Protein AF-A0A3P7IHR5-F1 (afdb_monomer)

Solvent-accessible surface area (backbone atoms only — not comparable to full-atom values): 9193 Å² total; per-residue (Å²): 118,66,70,64,53,53,50,50,51,55,52,47,34,70,77,49,55,23,54,79,89,52,42,83,51,77,70,100,46,31,54,46,55,92,76,92,77,90,68,83,88,55,61,76,69,68,37,64,83,88,34,58,84,62,48,90,44,70,81,57,51,53,52,38,52,52,51,49,51,51,52,39,50,55,49,47,67,75,39,46,69,58,32,54,54,49,12,68,74,71,69,47,69,86,44,46,57,74,57,49,35,55,56,43,59,53,55,60,39,54,78,68,70,47,91,74,68,74,71,44,72,40,73,55,98,89,38,39,40,54,54,54,28,52,49,47,36,48,53,62,55,42,54,72,56,79,41,76,70,52,57,71,80,93

Structure (mmCIF, N/CA/C/O backbone):
data_AF-A0A3P7IHR5-F1
#
_entry.id   AF-A0A3P7IHR5-F1
#
loop_
_atom_site.group_PDB
_atom_site.id
_atom_site.type_symbol
_atom_site.label_atom_id
_atom_site.label_alt_id
_atom_site.label_comp_id
_atom_site.label_asym_id
_atom_site.label_entity_id
_atom_site.label_seq_id
_atom_site.pdbx_PDB_ins_code
_atom_site.Cartn_x
_atom_site.Cartn_y
_atom_site.Cartn_z
_atom_site.occupancy
_atom_site.B_iso_or_equiv
_atom_site.auth_seq_id
_atom_site.auth_comp_id
_atom_site.auth_asym_id
_atom_site.auth_atom_id
_atom_site.pdbx_PDB_model_num
ATOM 1 N N . MET A 1 1 ? 14.036 -6.786 -0.360 1.00 57.06 1 MET A N 1
ATOM 2 C CA . MET A 1 1 ? 14.691 -6.268 -1.578 1.00 57.06 1 MET A CA 1
ATOM 3 C C . MET A 1 1 ? 14.631 -7.183 -2.808 1.00 57.06 1 MET A C 1
ATOM 5 O O . MET A 1 1 ? 14.896 -6.629 -3.864 1.00 57.06 1 MET A O 1
ATOM 9 N N . PRO A 1 2 ? 14.283 -8.493 -2.764 1.00 69.38 2 PRO A N 1
ATOM 10 C CA . PRO A 1 2 ? 14.341 -9.305 -3.991 1.00 69.38 2 PRO A CA 1
ATOM 11 C C . PRO A 1 2 ? 13.331 -8.833 -5.053 1.00 69.38 2 PRO A C 1
ATOM 13 O O . PRO A 1 2 ? 13.718 -8.540 -6.179 1.00 69.38 2 PRO A O 1
ATOM 16 N N . TYR A 1 3 ? 12.085 -8.565 -4.646 1.00 83.25 3 TYR A N 1
ATOM 17 C CA . TYR A 1 3 ? 11.008 -8.193 -5.572 1.00 83.25 3 TYR A CA 1
ATOM 18 C C . TYR A 1 3 ? 11.254 -6.911 -6.393 1.00 83.25 3 TYR A C 1
ATOM 20 O O . TYR A 1 3 ? 10.765 -6.800 -7.510 1.00 83.25 3 TYR A O 1
ATOM 28 N N . THR A 1 4 ? 11.987 -5.912 -5.881 1.00 86.12 4 THR A N 1
ATOM 29 C CA . THR A 1 4 ? 12.256 -4.673 -6.643 1.00 86.12 4 THR A CA 1
ATOM 30 C C . THR A 1 4 ? 13.278 -4.890 -7.749 1.00 86.12 4 THR A C 1
ATOM 32 O O . THR A 1 4 ? 13.141 -4.317 -8.826 1.00 86.12 4 THR A O 1
ATOM 35 N N . VAL A 1 5 ? 14.297 -5.712 -7.482 1.00 87.81 5 VAL A N 1
ATOM 36 C CA . VAL A 1 5 ? 15.336 -6.033 -8.467 1.00 87.81 5 VAL A CA 1
ATOM 37 C C . VAL A 1 5 ? 14.748 -6.923 -9.554 1.00 87.81 5 VAL A C 1
ATOM 39 O O . VAL A 1 5 ? 14.916 -6.625 -10.729 1.00 87.81 5 VAL A O 1
ATOM 42 N N . GLU A 1 6 ? 13.981 -7.943 -9.171 1.00 89.56 6 GLU A N 1
ATOM 43 C CA . GLU A 1 6 ? 13.287 -8.838 -10.105 1.00 89.56 6 GLU A CA 1
ATOM 44 C C . GLU A 1 6 ? 12.309 -8.074 -11.011 1.00 89.56 6 GLU A C 1
ATOM 46 O O . GLU A 1 6 ? 12.326 -8.252 -12.228 1.00 89.56 6 GLU A O 1
ATOM 51 N N . SER A 1 7 ? 11.522 -7.144 -10.455 1.00 91.81 7 SER A N 1
ATOM 52 C CA . SER A 1 7 ? 10.654 -6.272 -11.258 1.00 91.81 7 SER A CA 1
ATOM 53 C C . SER A 1 7 ? 11.443 -5.421 -12.253 1.00 91.81 7 SER A C 1
ATOM 55 O O . SER A 1 7 ? 11.046 -5.301 -13.411 1.00 91.81 7 SER A O 1
ATOM 57 N N . ALA A 1 8 ? 12.576 -4.845 -11.840 1.00 90.94 8 ALA A N 1
ATOM 58 C CA . ALA A 1 8 ? 13.427 -4.074 -12.742 1.00 90.94 8 ALA A CA 1
ATOM 59 C C . ALA A 1 8 ? 14.036 -4.952 -13.853 1.00 90.94 8 ALA A C 1
ATOM 61 O O . ALA A 1 8 ? 14.107 -4.508 -14.998 1.00 90.94 8 ALA A O 1
ATOM 62 N N . GLN A 1 9 ? 14.401 -6.206 -13.557 1.00 90.25 9 GLN A N 1
ATOM 63 C CA . GLN A 1 9 ? 14.853 -7.175 -14.566 1.00 90.25 9 GLN A CA 1
ATOM 64 C C . GLN A 1 9 ? 13.747 -7.504 -15.569 1.00 90.25 9 GLN A C 1
ATOM 66 O O . GLN A 1 9 ? 14.004 -7.512 -16.771 1.00 90.25 9 GLN A O 1
ATOM 71 N N . ALA A 1 10 ? 12.521 -7.739 -15.095 1.00 90.38 10 ALA A N 1
ATOM 72 C CA . ALA A 1 10 ? 11.378 -8.031 -15.955 1.00 90.38 10 ALA A CA 1
ATOM 73 C C . ALA A 1 10 ? 11.048 -6.852 -16.886 1.00 90.38 10 ALA A C 1
ATOM 75 O O . ALA A 1 10 ? 10.858 -7.043 -18.087 1.00 90.38 10 ALA A O 1
ATOM 76 N N . VAL A 1 11 ? 11.048 -5.623 -16.357 1.00 92.88 11 VAL A N 1
ATOM 77 C CA . VAL A 1 11 ? 10.843 -4.405 -17.158 1.00 92.88 11 VAL A CA 1
ATOM 78 C C . VAL A 1 11 ? 11.958 -4.232 -18.191 1.00 92.88 11 VAL A C 1
ATOM 80 O O . VAL A 1 11 ? 11.669 -3.970 -19.356 1.00 92.88 11 VAL A O 1
ATOM 83 N N . ALA A 1 12 ? 13.224 -4.409 -17.798 1.00 92.00 12 ALA A N 1
ATOM 84 C CA . ALA A 1 12 ? 14.356 -4.294 -18.716 1.00 92.00 12 ALA A CA 1
ATOM 85 C C . ALA A 1 12 ? 14.294 -5.336 -19.845 1.00 92.00 12 ALA A C 1
ATOM 87 O O . ALA A 1 12 ? 14.519 -4.987 -21.002 1.00 92.00 12 ALA A O 1
ATOM 88 N N . ALA A 1 13 ? 13.911 -6.577 -19.529 1.00 89.69 13 ALA A N 1
ATOM 89 C CA . ALA A 1 13 ? 13.726 -7.635 -20.517 1.00 89.69 13 ALA A CA 1
ATOM 90 C C . ALA A 1 13 ? 12.628 -7.306 -21.543 1.00 89.69 13 ALA A C 1
ATOM 92 O O . ALA A 1 13 ? 12.783 -7.625 -22.717 1.00 89.69 13 ALA A O 1
ATOM 93 N N . GLY A 1 14 ? 11.546 -6.642 -21.122 1.00 89.69 14 GLY A N 1
ATOM 94 C CA . GLY A 1 14 ? 10.491 -6.187 -22.032 1.00 89.69 14 GLY A CA 1
ATOM 95 C C . GLY A 1 14 ? 10.883 -4.969 -22.876 1.00 89.69 14 GLY A C 1
ATOM 96 O O . GLY A 1 14 ? 10.518 -4.894 -24.044 1.00 89.69 14 GLY A O 1
ATOM 97 N N . LEU A 1 15 ? 11.628 -4.015 -22.304 1.00 92.31 15 LEU A N 1
ATOM 98 C CA . LEU A 1 15 ? 12.083 -2.810 -23.015 1.00 92.31 15 LEU A CA 1
ATOM 99 C C . LEU A 1 15 ? 13.184 -3.105 -24.037 1.00 92.31 15 LEU A C 1
ATOM 101 O O . LEU A 1 15 ? 13.259 -2.450 -25.075 1.00 92.31 15 LEU A O 1
ATOM 105 N N . TYR A 1 16 ? 14.046 -4.067 -23.725 1.00 90.94 16 TYR A N 1
ATOM 106 C CA . TYR A 1 16 ? 15.194 -4.432 -24.539 1.00 90.94 16 TYR A CA 1
ATOM 107 C C . TYR A 1 16 ? 15.197 -5.951 -24.757 1.00 90.94 16 TYR A C 1
ATOM 109 O O . TYR A 1 16 ? 16.017 -6.656 -24.167 1.00 90.94 16 TYR A O 1
ATOM 117 N N . PRO A 1 17 ? 14.310 -6.493 -25.604 1.00 89.81 17 PRO A N 1
ATOM 118 C CA . PRO A 1 17 ? 14.388 -7.901 -25.968 1.00 89.81 17 PRO A CA 1
ATOM 119 C C . PRO A 1 17 ? 15.724 -8.207 -26.664 1.00 89.81 17 PRO A C 1
ATOM 121 O O . PRO A 1 17 ? 16.347 -7.337 -27.289 1.00 89.81 17 PRO A O 1
ATOM 124 N N . ALA A 1 18 ? 16.194 -9.446 -26.529 1.00 90.00 18 ALA A N 1
ATOM 125 C CA . ALA A 1 18 ? 17.350 -9.908 -27.285 1.00 90.00 18 ALA A CA 1
ATOM 126 C C . ALA A 1 18 ? 16.947 -10.104 -28.755 1.00 90.00 18 ALA A C 1
ATOM 128 O O . ALA A 1 18 ? 16.106 -10.942 -29.072 1.00 90.00 18 ALA A O 1
ATOM 129 N N . GLU A 1 19 ? 17.550 -9.322 -29.649 1.00 89.19 19 GLU A N 1
ATOM 130 C CA . GLU A 1 19 ? 17.266 -9.340 -31.085 1.00 89.19 19 GLU A CA 1
ATOM 131 C C . GLU A 1 19 ? 18.559 -9.213 -31.895 1.00 89.19 19 GLU A C 1
ATOM 133 O O . GLU A 1 19 ? 19.510 -8.540 -31.479 1.00 89.19 19 GLU A O 1
ATOM 138 N N . GLY A 1 20 ? 18.586 -9.848 -33.070 1.00 87.44 20 GLY A N 1
ATOM 139 C CA . GLY A 1 20 ? 19.733 -9.825 -33.977 1.00 87.44 20 GLY A CA 1
ATOM 140 C C . GLY A 1 20 ? 21.024 -10.264 -33.282 1.00 87.44 20 GLY A C 1
ATOM 141 O O . GLY A 1 20 ? 21.084 -11.326 -32.668 1.00 87.44 20 GLY A O 1
ATOM 142 N N . GLU A 1 21 ? 22.048 -9.415 -33.340 1.00 87.12 21 GLU A N 1
ATOM 143 C CA . GLU A 1 21 ? 23.368 -9.679 -32.749 1.00 87.12 21 GLU A CA 1
ATOM 144 C C . GLU A 1 21 ? 23.376 -9.698 -31.209 1.00 87.12 21 GLU A C 1
ATOM 146 O O . GLU A 1 21 ? 24.356 -10.130 -30.607 1.00 87.12 21 GLU A O 1
ATOM 151 N N . ARG A 1 22 ? 22.294 -9.259 -30.547 1.00 84.06 22 ARG A N 1
ATOM 152 C CA . ARG A 1 22 ? 22.169 -9.292 -29.075 1.00 84.06 22 ARG A CA 1
ATOM 153 C C . ARG A 1 22 ? 21.677 -10.639 -28.545 1.00 84.06 22 ARG A C 1
ATOM 155 O O . ARG A 1 22 ? 21.634 -10.844 -27.332 1.00 84.06 22 ARG A O 1
ATOM 162 N N . VAL A 1 23 ? 21.300 -11.562 -29.432 1.00 90.19 23 VAL A N 1
ATOM 163 C CA . VAL A 1 23 ? 20.951 -12.935 -29.057 1.00 90.19 23 VAL A CA 1
ATOM 164 C C . VAL A 1 23 ? 22.234 -13.674 -28.686 1.00 90.19 23 VAL A C 1
ATOM 166 O O . VAL A 1 23 ? 22.981 -14.147 -29.536 1.00 90.19 23 VAL A O 1
ATOM 169 N N . TRP A 1 24 ? 22.503 -13.752 -27.386 1.00 86.44 24 TRP A N 1
ATOM 170 C CA . TRP A 1 24 ? 23.738 -14.317 -26.836 1.00 86.44 24 TRP A CA 1
ATOM 171 C C . TRP A 1 24 ? 23.620 -15.812 -26.487 1.00 86.44 24 TRP A C 1
ATOM 173 O O . TRP A 1 24 ? 24.618 -16.449 -26.157 1.00 86.44 24 TRP A O 1
ATOM 183 N N . THR A 1 25 ? 22.412 -16.384 -26.539 1.00 87.06 25 THR A N 1
ATOM 184 C CA . THR A 1 25 ? 22.141 -17.781 -26.172 1.00 87.06 25 THR A CA 1
ATOM 185 C C . THR A 1 25 ? 21.013 -18.393 -27.007 1.00 87.06 25 THR A C 1
ATOM 187 O O . THR A 1 25 ? 20.200 -17.685 -27.602 1.00 87.06 25 THR A O 1
ATOM 190 N N . THR A 1 26 ? 20.968 -19.725 -27.056 1.00 83.94 26 THR A N 1
ATOM 191 C CA . THR A 1 26 ? 19.950 -20.505 -27.781 1.00 83.94 26 THR A CA 1
ATOM 192 C C . THR A 1 26 ? 18.936 -21.130 -26.814 1.00 83.94 26 THR A C 1
ATOM 194 O O . THR A 1 26 ? 19.161 -21.199 -25.605 1.00 83.94 26 THR A O 1
ATOM 197 N N . GLY A 1 27 ? 17.791 -21.586 -27.330 1.00 79.75 27 GLY A N 1
ATOM 198 C CA . GLY A 1 27 ? 16.724 -22.185 -26.519 1.00 79.75 27 GLY A CA 1
ATOM 199 C C . GLY A 1 27 ? 15.827 -21.147 -25.836 1.00 79.75 27 GLY A C 1
ATOM 200 O O . GLY A 1 27 ? 15.685 -20.030 -26.322 1.00 79.75 27 GLY A O 1
ATOM 201 N N . GLY A 1 28 ? 15.211 -21.502 -24.703 1.00 76.50 28 GLY A N 1
ATOM 202 C CA . GLY A 1 28 ? 14.197 -20.674 -24.019 1.00 76.50 28 GLY A CA 1
ATOM 203 C C . GLY A 1 28 ? 14.675 -19.313 -23.490 1.00 76.50 28 GLY A C 1
ATOM 204 O O . GLY A 1 28 ? 13.872 -18.554 -22.958 1.00 76.50 28 GLY A O 1
ATOM 205 N N . LEU A 1 29 ? 15.963 -18.996 -23.634 1.00 80.31 29 LEU A N 1
ATOM 206 C CA . LEU A 1 29 ? 16.566 -17.723 -23.241 1.00 80.31 29 LEU A CA 1
ATOM 207 C C . LEU A 1 29 ? 16.883 -16.814 -24.442 1.00 80.31 29 LEU A C 1
ATOM 209 O O . LEU A 1 29 ? 17.439 -15.739 -24.247 1.00 80.31 29 LEU A O 1
ATOM 213 N N . SER A 1 30 ? 16.521 -17.202 -25.671 1.00 84.38 30 SER A N 1
ATOM 214 C CA . SER A 1 30 ? 16.868 -16.452 -26.890 1.00 84.38 30 SER A CA 1
ATOM 215 C C . SER A 1 30 ? 16.254 -15.052 -26.966 1.00 84.38 30 SER A C 1
ATOM 217 O O . SER A 1 30 ? 16.751 -14.220 -27.714 1.00 84.38 30 SER A O 1
ATOM 219 N N . ALA A 1 31 ? 15.178 -14.796 -26.216 1.00 84.88 31 ALA A N 1
ATOM 220 C CA . ALA A 1 31 ? 14.504 -13.497 -26.147 1.00 84.88 31 ALA A CA 1
ATOM 221 C C . ALA A 1 31 ? 15.001 -12.609 -24.989 1.00 84.88 31 ALA A C 1
ATOM 223 O O . ALA A 1 31 ? 14.581 -11.459 -24.870 1.00 84.88 31 ALA A O 1
ATOM 224 N N . TRP A 1 32 ? 15.889 -13.120 -24.130 1.00 88.25 32 TRP A N 1
ATOM 225 C CA . TRP A 1 32 ? 16.363 -12.435 -22.928 1.00 88.25 32 TRP A CA 1
ATOM 226 C C . TRP A 1 32 ? 17.851 -12.095 -23.026 1.00 88.25 32 TRP A C 1
ATOM 228 O O . TRP A 1 32 ? 18.646 -12.881 -23.538 1.00 88.25 32 TRP A O 1
ATOM 238 N N . GLN A 1 33 ? 18.254 -10.950 -22.476 1.00 88.81 33 GLN A N 1
ATOM 239 C CA . GLN A 1 33 ? 19.658 -10.556 -22.330 1.00 88.81 33 GLN A CA 1
ATOM 240 C C . GLN A 1 33 ? 19.940 -10.056 -20.907 1.00 88.81 33 GLN A C 1
ATOM 242 O O . GLN A 1 33 ? 19.026 -9.563 -20.244 1.00 88.81 33 GLN A O 1
ATOM 247 N N . PRO A 1 34 ? 21.180 -10.189 -20.406 1.00 88.06 34 PRO A N 1
ATOM 248 C CA . PRO A 1 34 ? 21.527 -9.711 -19.076 1.00 88.06 34 PRO A CA 1
ATOM 249 C C . PRO A 1 34 ? 21.550 -8.179 -19.013 1.00 88.06 34 PRO A C 1
ATOM 251 O O . PRO A 1 34 ? 22.086 -7.512 -19.896 1.00 88.06 34 PRO A O 1
ATOM 254 N N . PHE A 1 35 ? 21.042 -7.630 -17.908 1.00 87.50 35 PHE A N 1
ATOM 255 C CA . PHE A 1 35 ? 21.115 -6.203 -17.593 1.00 87.50 35 PHE A CA 1
ATOM 256 C C . PHE A 1 35 ? 21.802 -5.991 -16.256 1.00 87.50 35 PHE A C 1
ATOM 258 O O . PHE A 1 35 ? 21.509 -6.678 -15.274 1.00 87.50 35 PHE A O 1
ATOM 265 N N . TYR A 1 36 ? 22.677 -4.991 -16.204 1.00 88.81 36 TYR A N 1
ATOM 266 C CA . TYR A 1 36 ? 23.208 -4.514 -14.940 1.00 88.81 36 TYR A CA 1
ATOM 267 C C . TYR A 1 36 ? 22.194 -3.578 -14.280 1.00 88.81 36 TYR A C 1
ATOM 269 O O . TYR A 1 36 ? 21.914 -2.492 -14.786 1.00 88.81 36 TYR A O 1
ATOM 277 N N . ILE A 1 37 ? 21.653 -3.999 -13.139 1.00 87.69 37 ILE A N 1
ATOM 278 C CA . ILE A 1 37 ? 20.791 -3.164 -12.304 1.00 87.69 37 ILE A CA 1
ATOM 279 C C . ILE A 1 37 ? 21.624 -2.708 -11.122 1.00 87.69 37 ILE A C 1
ATOM 281 O O . ILE A 1 37 ? 21.947 -3.492 -10.230 1.00 87.69 37 ILE A O 1
ATOM 285 N N . SER A 1 38 ? 21.983 -1.427 -11.138 1.00 84.62 38 SER A N 1
ATOM 286 C CA . SER A 1 38 ? 22.712 -0.823 -10.035 1.00 84.62 38 SER A CA 1
ATOM 287 C C . SER A 1 38 ? 21.814 -0.772 -8.808 1.00 84.62 38 SER A C 1
ATOM 289 O O . SER A 1 38 ? 20.813 -0.058 -8.787 1.00 84.62 38 SER A O 1
ATOM 291 N N . ILE A 1 39 ? 22.209 -1.504 -7.776 1.00 79.12 39 ILE A N 1
ATOM 292 C CA . ILE A 1 39 ? 21.654 -1.367 -6.437 1.00 79.12 39 ILE A CA 1
ATOM 293 C C . ILE A 1 39 ? 22.693 -0.675 -5.564 1.00 79.12 39 ILE A C 1
ATOM 295 O O . ILE A 1 39 ? 23.884 -0.987 -5.616 1.00 79.12 39 ILE A O 1
ATOM 299 N N . THR A 1 40 ? 22.260 0.283 -4.758 1.00 70.94 40 THR A N 1
ATOM 300 C CA . THR A 1 40 ? 23.093 0.816 -3.685 1.00 70.94 40 THR A CA 1
ATOM 301 C C . THR A 1 40 ? 23.213 -0.274 -2.621 1.00 70.94 40 THR A C 1
ATOM 303 O O . THR A 1 40 ? 22.270 -0.594 -1.907 1.00 70.94 40 THR A O 1
ATOM 306 N N . ASN A 1 41 ? 24.385 -0.909 -2.570 1.00 61.84 41 ASN A N 1
ATOM 307 C CA . ASN A 1 41 ? 24.693 -2.010 -1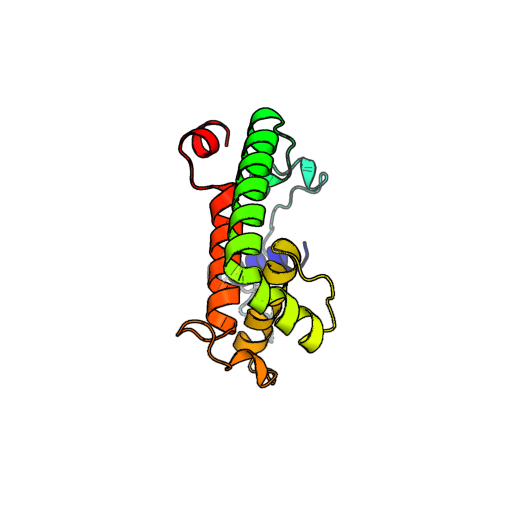.649 1.00 61.84 41 ASN A CA 1
ATOM 308 C C . ASN A 1 41 ? 24.989 -1.534 -0.218 1.00 61.84 41 ASN A C 1
ATOM 310 O O . ASN A 1 41 ? 25.337 -2.331 0.649 1.00 61.84 41 ASN A O 1
ATOM 314 N N . VAL A 1 42 ? 24.905 -0.228 0.016 1.00 54.78 42 VAL A N 1
ATOM 315 C CA . VAL A 1 42 ? 25.141 0.376 1.319 1.00 54.78 42 VAL A CA 1
ATOM 316 C C . VAL A 1 42 ? 23.786 0.514 1.979 1.00 54.78 42 VAL A C 1
ATOM 318 O O . VAL A 1 42 ? 22.886 1.051 1.340 1.00 54.78 42 VAL A O 1
ATOM 321 N N . ASP A 1 43 ? 23.653 -0.061 3.178 1.00 60.59 43 ASP A N 1
ATOM 322 C CA . ASP A 1 43 ? 22.505 -0.055 4.090 1.00 60.59 43 ASP A CA 1
ATOM 323 C C . ASP A 1 43 ? 21.293 0.734 3.600 1.00 60.59 43 ASP A C 1
ATOM 325 O O . ASP A 1 43 ? 21.409 1.916 3.312 1.00 60.59 43 ASP A O 1
ATOM 329 N N . ALA A 1 44 ? 20.096 0.140 3.608 1.00 58.59 44 ALA A N 1
ATOM 330 C CA . ALA A 1 44 ? 18.847 0.775 3.155 1.00 58.59 44 ALA A CA 1
ATOM 331 C C . ALA A 1 44 ? 18.587 2.215 3.676 1.00 58.59 44 ALA A C 1
ATOM 333 O O . ALA A 1 44 ? 17.739 2.913 3.124 1.00 58.59 44 ALA A O 1
ATOM 334 N N . TYR A 1 45 ? 19.298 2.632 4.725 1.00 58.56 45 TYR A N 1
ATOM 335 C CA . TYR A 1 45 ? 19.383 3.975 5.295 1.00 58.56 45 TYR A CA 1
ATOM 336 C C . TYR A 1 45 ? 20.157 5.015 4.454 1.00 58.56 45 TYR A C 1
ATOM 338 O O . TYR A 1 45 ? 20.008 6.207 4.704 1.00 58.56 45 TYR A O 1
ATOM 346 N N . GLN A 1 46 ? 20.957 4.605 3.466 1.00 67.12 46 GLN A N 1
ATOM 347 C CA . GLN A 1 46 ? 21.756 5.482 2.597 1.00 67.12 46 GLN A CA 1
ATOM 348 C C . GLN A 1 46 ? 21.171 5.656 1.187 1.00 67.12 46 GLN A C 1
ATOM 350 O O . GLN A 1 46 ? 21.666 6.470 0.406 1.00 67.12 46 GLN A O 1
ATOM 355 N N . ASP A 1 47 ? 20.103 4.933 0.844 1.00 74.31 47 ASP A N 1
ATOM 356 C CA . ASP A 1 47 ? 19.417 5.072 -0.443 1.00 74.31 47 ASP A CA 1
ATOM 357 C C . ASP A 1 47 ? 18.475 6.286 -0.435 1.00 74.31 47 ASP A C 1
ATOM 359 O O . ASP A 1 47 ? 17.252 6.177 -0.326 1.00 74.31 47 ASP A O 1
ATOM 363 N N . ILE A 1 48 ? 19.066 7.477 -0.535 1.00 73.50 48 ILE A N 1
ATOM 364 C CA . ILE A 1 48 ? 18.331 8.749 -0.545 1.00 73.50 48 ILE A CA 1
ATOM 365 C C . ILE A 1 48 ? 17.475 8.939 -1.804 1.00 73.50 48 ILE A C 1
ATOM 367 O O . ILE A 1 48 ? 16.561 9.759 -1.793 1.00 73.50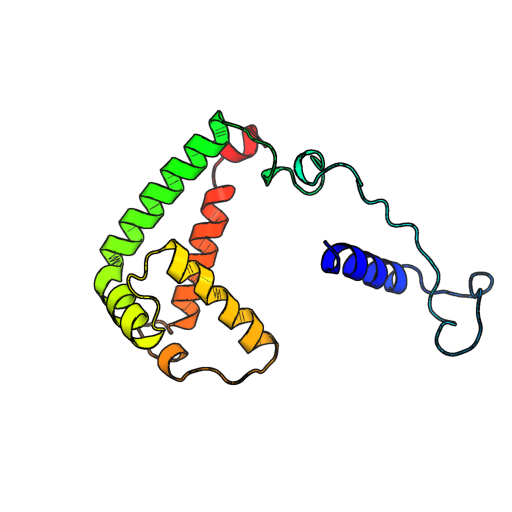 48 ILE A O 1
ATOM 371 N N . ILE A 1 49 ? 17.753 8.190 -2.877 1.00 76.56 49 ILE A N 1
ATOM 372 C CA . ILE A 1 49 ? 17.062 8.323 -4.163 1.00 76.56 49 ILE A CA 1
ATOM 373 C C . ILE A 1 49 ? 15.758 7.525 -4.138 1.00 76.56 49 ILE A C 1
ATOM 375 O O . ILE A 1 49 ? 14.691 8.079 -4.395 1.00 76.56 49 ILE A O 1
ATOM 379 N N . PHE A 1 50 ? 15.817 6.234 -3.804 1.00 77.31 50 PHE A N 1
ATOM 380 C CA . PHE A 1 50 ? 14.642 5.359 -3.856 1.00 77.31 50 PHE A CA 1
ATOM 381 C C . PHE A 1 50 ? 13.973 5.161 -2.494 1.00 77.31 50 PHE A C 1
ATOM 383 O O . PHE A 1 50 ? 12.825 4.710 -2.429 1.00 77.31 50 PHE A O 1
ATOM 390 N N . ARG A 1 51 ? 14.647 5.512 -1.390 1.00 76.50 51 ARG A N 1
ATOM 391 C CA . ARG A 1 51 ? 14.120 5.393 -0.020 1.00 76.50 51 ARG A CA 1
ATOM 392 C C . ARG A 1 51 ? 14.260 6.684 0.795 1.00 76.50 51 ARG A C 1
ATOM 394 O O . ARG A 1 51 ? 14.641 6.621 1.966 1.00 76.50 51 ARG A O 1
ATOM 401 N N . PRO A 1 52 ? 13.822 7.846 0.273 1.00 71.56 52 PRO A N 1
ATOM 402 C CA . PRO A 1 52 ? 13.923 9.116 0.999 1.00 71.56 52 PRO A CA 1
ATOM 403 C C . PRO A 1 52 ? 13.164 9.099 2.335 1.00 71.56 52 PRO A C 1
ATOM 405 O O . PRO A 1 52 ? 13.472 9.866 3.243 1.00 71.56 52 PRO A O 1
ATOM 408 N N . ALA A 1 53 ? 12.180 8.201 2.475 1.00 72.00 53 ALA A N 1
ATOM 409 C CA . ALA A 1 53 ? 11.391 8.015 3.687 1.00 72.00 53 ALA A CA 1
ATOM 410 C C . ALA A 1 53 ? 12.123 7.320 4.850 1.00 72.00 53 ALA A C 1
ATOM 412 O O . ALA A 1 53 ? 11.613 7.363 5.966 1.00 72.00 53 ALA A O 1
ATOM 413 N N . VAL A 1 54 ? 13.260 6.663 4.593 1.00 73.19 54 VAL A N 1
ATOM 414 C CA . VAL A 1 54 ? 14.018 5.891 5.596 1.00 73.19 54 VAL A CA 1
ATOM 415 C C . VAL A 1 54 ? 15.015 6.768 6.359 1.00 73.19 54 VAL A C 1
ATOM 417 O O . VAL A 1 54 ? 15.410 6.413 7.463 1.00 73.19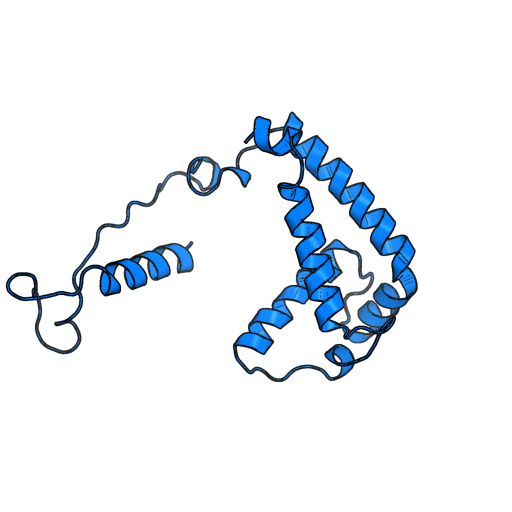 54 VAL A O 1
ATOM 420 N N . TYR A 1 55 ? 15.397 7.918 5.799 1.00 76.19 55 TYR A N 1
ATOM 421 C CA . TYR A 1 55 ? 16.283 8.867 6.465 1.00 76.19 55 TYR A CA 1
ATOM 422 C C . TYR A 1 55 ? 15.539 9.657 7.547 1.00 76.19 55 TYR A C 1
ATOM 424 O O . TYR A 1 55 ? 14.490 10.254 7.262 1.00 76.19 55 TYR A O 1
ATOM 432 N N . ASP A 1 56 ? 16.118 9.689 8.749 1.00 78.06 56 ASP A N 1
ATOM 433 C CA . ASP A 1 56 ? 15.598 10.440 9.889 1.00 78.06 56 ASP A CA 1
ATOM 434 C C . ASP A 1 56 ? 15.598 11.939 9.580 1.00 78.06 56 ASP A C 1
ATOM 436 O O . ASP A 1 56 ? 16.632 12.572 9.367 1.00 78.06 56 ASP A O 1
ATOM 440 N N . CYS A 1 57 ? 14.412 12.533 9.595 1.00 81.88 57 CYS A N 1
ATOM 441 C CA . CYS A 1 57 ? 14.217 13.962 9.444 1.00 81.88 57 CYS A CA 1
ATOM 442 C C . CYS A 1 57 ? 13.348 14.436 10.612 1.00 81.88 57 CYS A C 1
ATOM 444 O O . CYS A 1 57 ? 12.136 14.602 10.449 1.00 81.88 57 CYS A O 1
ATOM 446 N N . PRO A 1 58 ? 13.932 14.688 11.801 1.00 88.06 58 PRO A N 1
ATOM 447 C CA . PRO A 1 58 ? 13.160 14.924 13.024 1.00 88.06 58 PRO A CA 1
ATOM 448 C C . PRO A 1 58 ? 12.058 15.999 12.902 1.00 88.06 58 PRO A C 1
ATOM 450 O O . PRO A 1 58 ? 10.946 15.784 13.406 1.00 88.06 58 PRO A O 1
ATOM 453 N N . PRO A 1 59 ? 12.278 17.135 12.200 1.00 85.75 59 PRO A N 1
ATOM 454 C CA . PRO A 1 59 ? 11.223 18.126 11.982 1.00 85.75 59 PRO A CA 1
ATOM 455 C C . PRO A 1 59 ? 10.049 17.618 11.134 1.00 85.75 59 PRO A C 1
ATOM 457 O O . PRO A 1 59 ? 8.914 18.044 11.342 1.00 85.75 59 PRO A O 1
ATOM 460 N N . LEU A 1 60 ? 10.298 16.734 10.167 1.00 85.38 60 LEU A N 1
ATOM 461 C CA . LEU A 1 60 ? 9.263 16.124 9.335 1.00 85.38 60 LEU A CA 1
ATOM 462 C C . LEU A 1 60 ? 8.585 14.959 10.063 1.00 85.38 60 LEU A C 1
ATOM 464 O O . LEU A 1 60 ? 7.357 14.867 10.075 1.00 85.38 60 LEU A O 1
ATOM 468 N N . ASP A 1 61 ? 9.371 14.106 10.714 1.00 87.88 61 ASP A N 1
ATOM 469 C CA . ASP A 1 61 ? 8.890 12.902 11.388 1.00 87.88 61 ASP A CA 1
ATOM 470 C C . ASP A 1 61 ? 7.964 13.246 12.553 1.00 87.88 61 ASP A C 1
ATOM 472 O O . ASP A 1 61 ? 6.901 12.641 12.701 1.00 87.88 61 ASP A O 1
ATOM 476 N N . SER A 1 62 ? 8.295 14.285 13.325 1.00 88.69 62 SER A N 1
ATOM 477 C CA . SER A 1 62 ? 7.421 14.805 14.384 1.00 88.69 62 SER A CA 1
ATOM 478 C C . SER A 1 62 ? 6.076 15.306 13.845 1.00 88.69 62 SER A C 1
ATOM 480 O O . SER A 1 62 ? 5.029 15.036 14.438 1.00 88.69 62 SER A O 1
ATOM 482 N N . LYS A 1 63 ? 6.062 15.978 12.686 1.00 87.50 63 LYS A N 1
ATOM 483 C CA . LYS A 1 63 ? 4.823 16.438 12.036 1.00 87.50 63 LYS A CA 1
ATOM 484 C C . LYS A 1 63 ? 3.971 15.269 11.551 1.00 87.50 63 LYS A C 1
ATOM 486 O O . LYS A 1 63 ? 2.774 15.237 11.831 1.00 87.50 63 LYS A O 1
ATOM 491 N N . ILE A 1 64 ? 4.583 14.294 10.875 1.00 89.25 64 ILE A N 1
ATOM 492 C CA . ILE A 1 64 ? 3.898 13.072 10.431 1.00 89.25 64 ILE A CA 1
ATOM 493 C C . ILE A 1 64 ? 3.328 12.321 11.642 1.00 89.25 64 ILE A C 1
ATOM 495 O O . ILE A 1 64 ? 2.173 11.899 11.614 1.00 89.25 64 ILE A O 1
ATOM 499 N N . ALA A 1 65 ? 4.099 12.186 12.723 1.00 90.19 65 ALA A N 1
ATOM 500 C CA . ALA A 1 65 ? 3.657 11.518 13.944 1.00 90.19 65 ALA A CA 1
ATOM 501 C C . ALA A 1 65 ? 2.453 12.222 14.590 1.00 90.19 65 ALA A C 1
ATOM 503 O O . ALA A 1 65 ? 1.481 11.557 14.957 1.00 90.19 65 ALA A O 1
ATOM 504 N N . ASN A 1 66 ? 2.478 13.555 14.679 1.00 90.94 66 ASN A N 1
ATOM 505 C CA . ASN A 1 66 ? 1.376 14.341 15.234 1.00 90.94 66 ASN A CA 1
ATOM 506 C C . ASN A 1 66 ? 0.093 14.196 14.409 1.00 90.94 66 ASN A C 1
ATOM 508 O O . ASN A 1 66 ? -0.968 13.917 14.967 1.00 90.94 66 ASN A O 1
ATOM 512 N N . GLU A 1 67 ? 0.180 14.306 13.084 1.00 89.94 67 GLU A N 1
ATOM 513 C CA . GLU A 1 67 ? -0.984 14.147 12.209 1.00 89.94 67 GLU A CA 1
ATOM 514 C C . GLU A 1 67 ? -1.555 12.731 12.273 1.00 89.94 67 GLU A C 1
ATOM 516 O O . GLU A 1 67 ? -2.761 12.545 12.433 1.00 89.94 67 GLU A O 1
ATOM 521 N N . ARG A 1 68 ? -0.690 11.712 12.248 1.00 91.44 68 ARG A N 1
ATOM 522 C CA . ARG A 1 68 ? -1.113 10.315 12.391 1.00 91.44 68 ARG A CA 1
ATOM 523 C C . ARG A 1 68 ? -1.775 10.046 13.738 1.00 91.44 68 ARG A C 1
ATOM 525 O O . ARG A 1 68 ? -2.699 9.237 13.795 1.00 91.44 68 ARG A O 1
ATOM 532 N N . LYS A 1 69 ? -1.342 10.716 14.811 1.00 93.69 69 LYS A N 1
ATOM 533 C CA . LYS A 1 69 ? -1.984 10.627 16.130 1.00 93.69 69 LYS A CA 1
ATOM 534 C C . LYS A 1 69 ? -3.394 11.221 16.110 1.00 93.69 69 LYS A C 1
ATOM 536 O O . LYS A 1 69 ? -4.297 10.615 16.681 1.00 93.69 69 LYS A O 1
ATOM 541 N N . ILE A 1 70 ? -3.587 12.357 15.436 1.00 93.31 70 ILE A N 1
ATOM 542 C CA . ILE A 1 70 ? -4.905 12.991 15.267 1.00 93.31 70 ILE A CA 1
ATOM 543 C C . ILE A 1 70 ? -5.823 12.095 14.430 1.00 93.31 70 ILE A C 1
ATOM 545 O O . ILE A 1 70 ? -6.928 11.789 14.865 1.00 93.31 70 ILE A O 1
ATOM 549 N N . ILE A 1 71 ? -5.344 11.603 13.283 1.00 93.00 71 ILE A N 1
ATOM 550 C CA . ILE A 1 71 ? -6.090 10.682 12.412 1.00 93.00 71 ILE A CA 1
ATOM 551 C C . ILE A 1 71 ? -6.515 9.430 13.181 1.00 93.00 71 ILE A C 1
ATOM 553 O O . ILE A 1 71 ? -7.690 9.072 13.169 1.00 93.00 71 ILE A O 1
ATOM 557 N N . LYS A 1 72 ? -5.572 8.796 13.892 1.00 94.44 72 LYS A N 1
ATOM 558 C CA . LYS A 1 72 ? -5.845 7.622 14.727 1.00 94.44 72 LYS A CA 1
ATOM 559 C C . LYS A 1 72 ? -6.965 7.909 15.720 1.00 94.44 72 LYS A C 1
ATOM 561 O O . LYS A 1 72 ? -7.905 7.130 15.803 1.00 94.44 72 LYS A O 1
ATOM 566 N N . LYS A 1 73 ? -6.852 9.011 16.466 1.00 95.75 73 LYS A N 1
ATOM 567 C CA . LYS A 1 73 ? -7.836 9.387 17.481 1.00 95.75 73 LYS A CA 1
ATOM 568 C C . LYS A 1 73 ? -9.220 9.580 16.857 1.00 95.75 73 LYS A C 1
ATOM 570 O O . LYS A 1 73 ? -10.164 8.940 17.299 1.00 95.75 73 LYS A O 1
ATOM 575 N N . ASN A 1 74 ? -9.316 10.391 15.805 1.00 95.19 74 ASN A N 1
ATOM 576 C CA . ASN A 1 74 ? -10.588 10.705 15.157 1.00 95.19 74 ASN A CA 1
ATOM 577 C C . ASN A 1 74 ? -11.253 9.452 14.567 1.00 95.19 74 ASN A C 1
ATOM 579 O O . ASN A 1 74 ? -12.455 9.265 14.727 1.00 95.19 74 ASN A O 1
ATOM 583 N N . PHE A 1 75 ? -10.476 8.571 13.927 1.00 94.81 75 PHE A N 1
ATOM 584 C CA . PHE A 1 75 ? -10.995 7.324 13.364 1.00 94.81 75 PHE A CA 1
ATOM 585 C C . PHE A 1 75 ? -11.472 6.358 14.456 1.00 94.81 75 PHE A C 1
ATOM 587 O O . PHE A 1 75 ? -12.549 5.780 14.347 1.00 94.81 75 PHE A O 1
ATOM 594 N N . GLU A 1 76 ? -10.688 6.181 15.523 1.00 94.62 76 GLU A N 1
ATOM 595 C CA . GLU A 1 76 ? -11.047 5.291 16.635 1.00 94.62 76 GLU A CA 1
ATOM 596 C C . GLU A 1 76 ? -12.264 5.790 17.422 1.00 94.62 76 GLU A C 1
ATOM 598 O O . GLU A 1 76 ? -13.032 4.978 17.935 1.00 94.62 76 GLU A O 1
ATOM 603 N N . GLU A 1 77 ? -12.450 7.107 17.520 1.00 95.38 77 GLU A N 1
ATOM 604 C CA . GLU A 1 77 ? -13.632 7.714 18.135 1.00 95.38 77 GLU A CA 1
ATOM 605 C C . GLU A 1 77 ? -14.875 7.551 17.251 1.00 95.38 77 GLU A C 1
ATOM 607 O O . GLU A 1 77 ? -15.922 7.154 17.762 1.00 95.38 77 GLU A O 1
ATOM 612 N N . ALA A 1 78 ? -14.754 7.781 15.940 1.00 94.25 78 ALA A N 1
ATOM 613 C CA . ALA A 1 78 ? -15.862 7.656 14.993 1.00 94.25 78 ALA A CA 1
ATOM 614 C C . ALA A 1 78 ? -16.305 6.200 14.766 1.00 94.25 78 ALA A C 1
ATOM 616 O O . ALA A 1 78 ? -17.495 5.931 14.636 1.00 94.25 78 ALA A O 1
ATOM 617 N N . HIS A 1 79 ? -15.365 5.250 14.760 1.00 93.75 79 HIS A N 1
ATOM 618 C CA . HIS A 1 79 ? -15.613 3.863 14.350 1.00 93.75 79 HIS A CA 1
ATOM 619 C C . HIS A 1 79 ? -15.323 2.844 15.461 1.00 93.75 79 HIS A C 1
ATOM 621 O O . HIS A 1 79 ? -14.891 1.718 15.207 1.00 93.75 79 HIS A O 1
ATOM 627 N N . ARG A 1 80 ? -15.559 3.212 16.726 1.00 92.81 80 ARG A N 1
ATOM 628 C CA . ARG A 1 80 ? -15.301 2.326 17.876 1.00 92.81 80 ARG A CA 1
ATOM 629 C C . ARG A 1 80 ? -16.052 0.992 17.777 1.00 92.81 80 ARG A C 1
ATOM 631 O O . ARG A 1 80 ? -15.461 -0.057 18.019 1.00 92.81 80 ARG A O 1
ATOM 638 N N . SER A 1 81 ? -17.332 1.029 17.408 1.00 91.62 81 SER A N 1
ATOM 639 C CA . SER A 1 81 ? -18.191 -0.156 17.243 1.00 91.62 81 SER A CA 1
ATOM 640 C C . SER A 1 81 ? -17.639 -1.121 16.190 1.00 91.62 81 SER A C 1
ATOM 642 O O . SER A 1 81 ? -17.547 -2.326 16.436 1.00 91.62 81 SER A O 1
ATOM 644 N N . LEU A 1 82 ? -17.213 -0.578 15.048 1.00 91.25 82 LEU A N 1
ATOM 645 C CA . LEU A 1 82 ? -16.579 -1.310 13.958 1.00 91.25 82 LEU A CA 1
ATOM 646 C C . LEU A 1 82 ? -15.316 -2.035 14.429 1.00 91.25 82 LEU A C 1
ATOM 648 O O . LEU A 1 82 ? -15.165 -3.236 14.208 1.00 91.25 82 LEU A O 1
ATOM 652 N N . LEU A 1 83 ? -14.429 -1.311 15.116 1.00 92.69 83 LEU A N 1
ATOM 653 C CA . LEU A 1 83 ? -13.160 -1.850 15.601 1.00 92.69 83 LEU A CA 1
ATOM 654 C C . LEU A 1 83 ? -13.365 -2.968 16.628 1.00 92.69 83 LEU A C 1
ATOM 656 O O . LEU A 1 83 ? -12.687 -3.991 16.560 1.00 92.69 83 LEU A O 1
ATOM 660 N N . THR A 1 84 ? -14.324 -2.818 17.546 1.00 91.69 84 THR A N 1
ATOM 661 C CA . THR A 1 84 ? -14.664 -3.874 18.511 1.00 91.69 84 THR A CA 1
ATOM 662 C C . THR A 1 84 ? -15.203 -5.121 17.815 1.00 91.69 84 THR A C 1
ATOM 664 O O . THR A 1 84 ? -14.748 -6.229 18.106 1.00 91.69 84 THR A O 1
ATOM 667 N N . ARG A 1 85 ? -16.130 -4.954 16.863 1.00 88.75 85 ARG A N 1
ATOM 668 C CA . ARG A 1 85 ? -16.703 -6.071 16.101 1.00 88.75 85 ARG A CA 1
ATOM 669 C C . ARG A 1 85 ? -15.621 -6.822 15.329 1.00 88.75 85 ARG A C 1
ATOM 671 O O . ARG A 1 85 ? -15.481 -8.033 15.491 1.00 88.75 85 ARG A O 1
ATOM 678 N N . LEU A 1 86 ? -14.811 -6.114 14.547 1.00 90.12 86 LEU A N 1
ATOM 679 C CA . LEU A 1 86 ? -13.729 -6.729 13.778 1.00 90.12 86 LEU A CA 1
ATOM 680 C C . LEU A 1 86 ? -12.655 -7.357 14.659 1.00 90.12 86 LEU A C 1
ATOM 682 O O . LEU A 1 86 ? -12.115 -8.396 14.290 1.00 90.12 86 LEU A O 1
ATOM 686 N N . GLY A 1 87 ? -12.369 -6.782 15.828 1.00 90.62 87 GLY A N 1
ATOM 687 C CA . GLY A 1 87 ? -11.459 -7.388 16.797 1.00 90.62 87 GLY A CA 1
ATOM 688 C C . GLY A 1 87 ? -11.914 -8.784 17.229 1.00 90.62 87 GLY A C 1
ATOM 689 O O . GLY A 1 87 ? -11.089 -9.690 17.318 1.00 90.62 87 GLY A O 1
ATOM 690 N N . SER A 1 88 ? -13.224 -8.988 17.422 1.00 90.06 88 SER A N 1
ATOM 691 C CA . SER A 1 88 ? -13.776 -10.318 17.730 1.00 90.06 88 SER A CA 1
ATOM 692 C C . SER A 1 88 ? -13.742 -11.285 16.542 1.00 90.06 88 SER A C 1
ATOM 694 O O . SER A 1 88 ? -13.450 -12.460 16.734 1.00 90.06 88 SER A O 1
ATOM 696 N N . LEU A 1 89 ? -13.983 -10.797 15.319 1.00 89.62 89 LEU A N 1
ATOM 697 C CA . LEU A 1 89 ? -14.029 -11.626 14.107 1.00 89.62 89 LEU A CA 1
ATOM 698 C C . LEU A 1 89 ? -12.641 -12.065 13.629 1.00 89.62 89 LEU A C 1
ATOM 700 O O . LEU A 1 89 ? -12.458 -13.195 13.193 1.00 89.62 89 LEU A O 1
ATOM 704 N N . THR A 1 90 ? -11.663 -11.164 13.694 1.00 87.94 90 THR A N 1
ATOM 705 C CA . THR A 1 90 ? -10.298 -11.398 13.193 1.00 87.94 90 THR A CA 1
ATOM 706 C C . THR A 1 90 ? -9.371 -12.008 14.245 1.00 87.94 90 THR A C 1
ATOM 708 O O . THR A 1 90 ? -8.252 -12.397 13.922 1.00 87.94 90 THR A O 1
ATOM 711 N N . GLY A 1 91 ? -9.793 -12.046 15.514 1.00 87.69 91 GLY A N 1
ATOM 712 C CA . GLY A 1 91 ? -8.935 -12.408 16.647 1.00 87.69 91 GLY A CA 1
ATOM 713 C C . GLY A 1 91 ? -7.892 -11.340 17.005 1.00 87.69 91 GLY A C 1
ATOM 714 O O . GLY A 1 91 ? -7.107 -11.530 17.933 1.00 87.69 91 GLY A O 1
ATOM 715 N N . LEU A 1 92 ? -7.880 -10.199 16.308 1.00 84.94 92 LEU A N 1
ATOM 716 C CA . LEU A 1 92 ? -6.968 -9.084 16.552 1.00 84.94 92 LEU A CA 1
ATOM 717 C C . LEU A 1 92 ? -7.593 -8.118 17.568 1.00 84.94 92 LEU A C 1
ATOM 719 O O . LEU A 1 92 ? -8.063 -7.042 17.208 1.00 84.94 92 LEU A O 1
ATOM 723 N N . SER A 1 93 ? -7.628 -8.501 18.845 1.00 82.38 93 SER A N 1
ATOM 724 C CA . SER A 1 93 ? -8.133 -7.642 19.925 1.00 82.38 93 SER A CA 1
ATOM 725 C C . SER A 1 93 ? -7.001 -7.205 20.868 1.00 82.38 93 SER A C 1
ATOM 727 O O . SER A 1 93 ? -6.264 -8.066 21.350 1.00 82.38 93 SER A O 1
ATOM 729 N N . PRO A 1 94 ? -6.849 -5.899 21.173 1.00 84.31 94 PRO A N 1
ATOM 730 C CA . PRO A 1 94 ? -7.665 -4.772 20.710 1.00 84.31 94 PRO A CA 1
ATOM 731 C C . PRO A 1 94 ? -7.272 -4.273 19.308 1.00 84.31 94 PRO A C 1
ATOM 733 O O . PRO A 1 94 ? -6.106 -3.961 19.050 1.00 84.31 94 PRO A O 1
ATOM 736 N N . LEU A 1 95 ? -8.264 -4.103 18.427 1.00 90.88 95 LEU A N 1
ATOM 737 C CA . LEU A 1 95 ? -8.055 -3.564 17.084 1.00 90.88 95 LEU A CA 1
ATOM 738 C C . LEU A 1 95 ? -7.981 -2.032 17.128 1.00 90.88 95 LEU A C 1
ATOM 740 O O . LEU A 1 95 ? -8.960 -1.355 17.431 1.00 90.88 95 LEU A O 1
ATOM 744 N N . ASN A 1 96 ? -6.811 -1.480 16.817 1.00 91.88 96 ASN A N 1
ATOM 745 C CA . ASN A 1 96 ? -6.598 -0.036 16.697 1.00 91.88 96 ASN A CA 1
ATOM 746 C C . ASN A 1 96 ? -6.484 0.388 15.223 1.00 91.88 96 ASN A C 1
ATOM 748 O O . ASN A 1 96 ? -6.353 -0.465 14.343 1.00 91.88 96 ASN A O 1
ATOM 752 N N . PHE A 1 97 ? -6.477 1.695 14.941 1.00 93.12 97 PHE A N 1
ATOM 753 C CA . PHE A 1 97 ? -6.428 2.204 13.561 1.00 93.12 97 PHE A CA 1
ATOM 754 C C . PHE A 1 97 ? -5.271 1.618 12.735 1.00 93.12 97 PHE A C 1
ATOM 756 O O . PHE A 1 97 ? -5.449 1.229 11.584 1.00 93.12 97 PHE A O 1
ATOM 763 N N . PHE A 1 98 ? -4.069 1.508 13.308 1.00 90.62 98 PHE A N 1
ATOM 764 C CA . PHE A 1 98 ? -2.920 0.988 12.563 1.00 90.62 98 PHE A CA 1
ATOM 765 C C . PHE A 1 98 ? -3.003 -0.518 12.315 1.00 90.62 98 PHE A C 1
ATOM 767 O O . PHE A 1 98 ? -2.513 -0.974 11.284 1.00 90.62 98 PHE A O 1
ATOM 774 N N . MET A 1 99 ? -3.614 -1.285 13.222 1.00 91.75 99 MET A N 1
ATOM 775 C CA . MET A 1 99 ? -3.905 -2.699 12.976 1.00 91.75 99 MET A CA 1
ATOM 776 C C . MET A 1 99 ? -4.988 -2.857 11.908 1.00 91.75 99 MET A C 1
ATOM 778 O O . MET A 1 99 ? -4.815 -3.656 10.995 1.00 91.75 99 MET A O 1
ATOM 782 N N . PHE A 1 100 ? -6.039 -2.036 11.953 1.00 93.69 100 PHE A N 1
ATOM 783 C CA . PHE A 1 100 ? -7.081 -2.006 10.927 1.00 93.69 100 PHE A CA 1
ATOM 784 C C . PHE A 1 100 ? -6.491 -1.730 9.533 1.00 93.69 100 PHE A C 1
ATOM 786 O O . PHE A 1 100 ? -6.747 -2.465 8.589 1.00 93.69 100 PHE A O 1
ATOM 793 N N . VAL A 1 101 ? -5.584 -0.756 9.410 1.00 93.62 101 VAL A N 1
ATOM 794 C CA . VAL A 1 101 ? -4.872 -0.456 8.151 1.00 93.62 101 VAL A CA 1
ATOM 795 C C . VAL A 1 101 ? -4.018 -1.630 7.644 1.00 93.62 101 VAL A C 1
ATOM 797 O O . VAL A 1 101 ? -3.768 -1.737 6.440 1.00 93.62 101 VAL A O 1
ATOM 800 N N . ARG A 1 102 ? -3.542 -2.518 8.528 1.00 91.06 102 ARG A N 1
ATOM 801 C CA . ARG A 1 102 ? -2.793 -3.722 8.125 1.00 91.06 102 ARG A CA 1
ATOM 802 C C . ARG A 1 102 ? -3.689 -4.792 7.503 1.00 91.06 102 ARG A C 1
ATOM 804 O O . ARG A 1 102 ? -3.178 -5.555 6.689 1.00 91.06 102 ARG A O 1
ATOM 811 N N . LEU A 1 103 ? -4.996 -4.792 7.790 1.00 92.62 103 LEU A N 1
ATOM 812 C CA . LEU A 1 103 ? -5.962 -5.690 7.142 1.00 92.62 103 LEU A CA 1
ATOM 813 C C . LEU A 1 103 ? -6.034 -5.484 5.625 1.00 92.62 103 LEU A C 1
ATOM 815 O O . LEU A 1 103 ? -6.470 -6.379 4.917 1.00 92.62 103 LEU A O 1
ATOM 819 N N . TYR A 1 104 ? -5.526 -4.362 5.101 1.00 94.25 104 TYR A N 1
ATOM 820 C CA . TYR A 1 104 ? -5.400 -4.141 3.658 1.00 94.25 104 TYR A CA 1
ATOM 821 C C . TYR A 1 104 ? -4.600 -5.238 2.931 1.00 94.25 104 TYR A C 1
ATOM 823 O O . TYR A 1 104 ? -4.727 -5.360 1.720 1.00 94.25 104 TYR A O 1
ATOM 831 N N . GLY A 1 105 ? -3.806 -6.059 3.633 1.00 91.12 105 GLY A N 1
ATOM 832 C CA . GLY A 1 105 ? -3.179 -7.250 3.039 1.00 91.12 105 GLY A CA 1
ATOM 833 C C . GLY A 1 105 ? -4.172 -8.185 2.333 1.00 91.12 105 GLY A C 1
ATOM 834 O O . GLY A 1 105 ? -3.820 -8.772 1.315 1.00 91.12 105 GLY A O 1
ATOM 835 N N . ILE A 1 106 ? -5.426 -8.214 2.793 1.00 92.88 106 ILE A N 1
ATOM 836 C CA . ILE A 1 106 ? -6.548 -8.932 2.173 1.00 92.88 106 ILE A CA 1
ATOM 837 C C . ILE A 1 106 ? -6.771 -8.498 0.715 1.00 92.88 106 ILE A C 1
ATOM 839 O O . ILE A 1 106 ? -7.145 -9.316 -0.117 1.00 92.88 106 ILE A O 1
ATOM 843 N N . GLN A 1 107 ? -6.494 -7.238 0.358 1.00 94.00 107 GLN A N 1
ATOM 844 C CA . GLN A 1 107 ? -6.620 -6.789 -1.031 1.00 94.00 107 GLN A CA 1
ATOM 845 C C . GLN A 1 107 ? -5.725 -7.605 -1.970 1.00 94.00 107 GLN A C 1
ATOM 847 O O . GLN A 1 107 ? -6.166 -7.988 -3.045 1.00 94.00 107 GLN A O 1
ATOM 852 N N . THR A 1 108 ? -4.505 -7.937 -1.543 1.00 92.31 108 THR A N 1
ATOM 853 C CA . THR A 1 108 ? -3.603 -8.787 -2.327 1.00 92.31 108 THR A CA 1
ATOM 854 C C . THR A 1 108 ? -4.186 -10.187 -2.515 1.00 92.31 108 THR A C 1
ATOM 856 O O . THR A 1 108 ? -4.031 -10.780 -3.578 1.00 92.31 108 THR A O 1
ATOM 859 N N . GLU A 1 109 ? -4.866 -10.728 -1.504 1.00 95.06 109 GLU A N 1
ATOM 860 C CA . GLU A 1 109 ? -5.530 -12.032 -1.592 1.00 95.06 109 GLU A CA 1
ATOM 861 C C . GLU A 1 109 ? -6.680 -11.997 -2.608 1.00 95.06 109 GLU A C 1
ATOM 863 O O . GLU A 1 109 ? -6.783 -12.895 -3.444 1.00 95.06 109 GLU A O 1
ATOM 868 N N . ILE A 1 110 ? -7.479 -10.922 -2.596 1.00 94.88 110 ILE A N 1
ATOM 869 C CA . ILE A 1 110 ? -8.539 -10.665 -3.583 1.00 94.88 110 ILE A CA 1
ATOM 870 C C . ILE A 1 110 ? -7.954 -10.580 -4.996 1.00 94.88 110 ILE A C 1
ATOM 872 O O . ILE A 1 110 ? -8.452 -11.246 -5.901 1.00 94.88 110 ILE A O 1
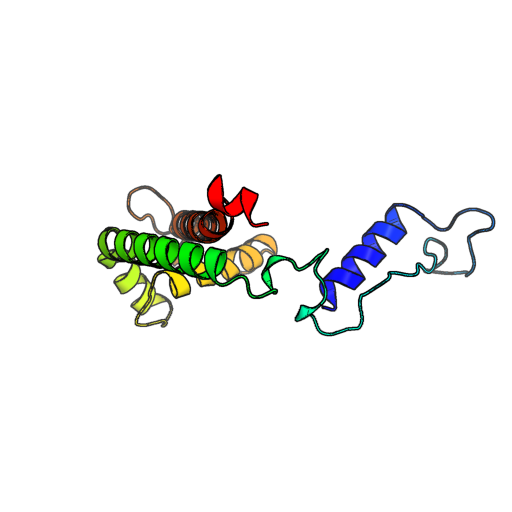ATOM 876 N N . ASP A 1 111 ? -6.882 -9.806 -5.181 1.00 94.62 111 ASP A N 1
ATOM 877 C CA . ASP A 1 111 ? -6.241 -9.603 -6.488 1.00 94.62 111 ASP A CA 1
ATOM 878 C C . ASP A 1 111 ? -5.683 -10.914 -7.077 1.00 94.62 111 ASP A C 1
ATOM 880 O O . ASP A 1 111 ? -5.552 -11.047 -8.292 1.00 94.62 111 ASP A O 1
ATOM 884 N N . ASN A 1 112 ? -5.388 -11.901 -6.223 1.00 96.31 112 ASN A N 1
ATOM 885 C CA . ASN A 1 112 ? -4.914 -13.233 -6.609 1.00 96.31 112 ASN A CA 1
ATOM 886 C C . ASN 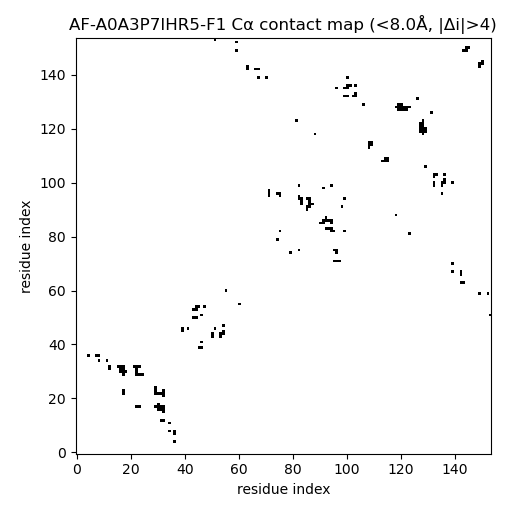A 1 112 ? -6.025 -14.302 -6.607 1.00 96.31 112 ASN A C 1
ATOM 888 O O . ASN A 1 112 ? -5.734 -15.488 -6.763 1.00 96.31 112 ASN A O 1
ATOM 892 N N . GLY A 1 113 ? -7.294 -13.914 -6.432 1.00 95.25 113 GLY A N 1
ATOM 893 C CA . GLY A 1 113 ? -8.438 -14.828 -6.486 1.00 95.25 113 GLY A CA 1
ATOM 894 C C . GLY A 1 113 ? -8.520 -15.820 -5.322 1.00 95.25 113 GLY A C 1
ATOM 895 O O . GLY A 1 113 ? -9.139 -16.876 -5.459 1.00 95.25 113 GLY A O 1
ATOM 896 N N . LEU A 1 114 ? -7.896 -15.514 -4.182 1.00 95.75 114 LEU A N 1
ATOM 897 C CA . LEU A 1 114 ? -7.970 -16.357 -2.991 1.00 95.75 114 LEU A CA 1
ATOM 898 C C . LEU A 1 114 ? -9.345 -16.237 -2.310 1.00 95.75 114 LEU A C 1
ATOM 900 O O . LEU A 1 114 ? -9.983 -15.180 -2.384 1.00 95.75 114 LEU A O 1
ATOM 904 N N . PRO A 1 115 ? -9.818 -17.296 -1.625 1.00 94.19 115 PRO A N 1
ATOM 905 C CA . PRO A 1 115 ? -11.104 -17.274 -0.936 1.00 94.19 115 PRO A CA 1
ATOM 906 C C . PRO A 1 115 ? -11.128 -16.216 0.169 1.00 94.19 115 PRO A C 1
ATOM 908 O O . PRO A 1 115 ? -10.174 -16.074 0.930 1.00 94.19 11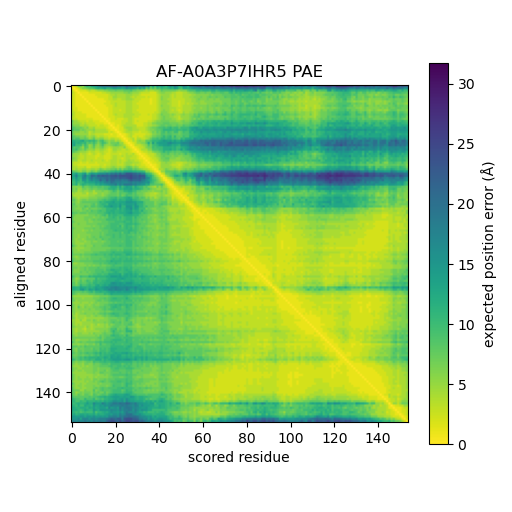5 PRO A O 1
ATOM 911 N N . GLN A 1 116 ? -12.244 -15.495 0.261 1.00 93.38 116 GLN A N 1
ATOM 912 C CA . GLN A 1 116 ? -12.418 -14.372 1.178 1.00 93.38 116 GLN A CA 1
ATOM 913 C C . GLN A 1 116 ? -13.397 -14.732 2.297 1.00 93.38 116 GLN A C 1
ATOM 915 O O . GLN A 1 116 ? -14.399 -15.397 2.027 1.00 93.38 116 GLN A O 1
ATOM 920 N N . PRO A 1 117 ? -13.158 -14.291 3.541 1.00 92.44 117 PRO A N 1
ATOM 921 C CA . PRO A 1 117 ? -14.121 -14.489 4.613 1.00 92.44 117 PRO A CA 1
ATOM 922 C C . PRO A 1 117 ? -15.398 -13.659 4.392 1.00 92.44 117 PRO A C 1
ATOM 924 O O . PRO A 1 117 ? -15.343 -12.518 3.934 1.00 92.44 117 PRO A O 1
ATOM 927 N N . GLU A 1 118 ? -16.550 -14.208 4.786 1.00 92.25 118 GLU A N 1
ATOM 928 C CA . GLU A 1 118 ? -17.871 -13.598 4.543 1.00 92.25 118 GLU A CA 1
ATOM 929 C C . GLU A 1 118 ? -18.029 -12.197 5.153 1.00 92.25 118 GLU A C 1
ATOM 931 O O . GLU A 1 118 ? -18.683 -11.334 4.567 1.00 92.25 118 GLU A O 1
ATOM 936 N N . TRP A 1 119 ? -17.373 -11.927 6.289 1.00 92.00 119 TRP A N 1
ATOM 937 C CA . TRP A 1 119 ? -17.473 -10.634 6.973 1.00 92.00 119 TRP A CA 1
ATOM 938 C C . TRP A 1 119 ? -16.961 -9.451 6.135 1.00 92.00 119 TRP A C 1
ATOM 940 O O . TRP A 1 119 ? -17.311 -8.306 6.414 1.00 92.00 119 TRP A O 1
ATOM 950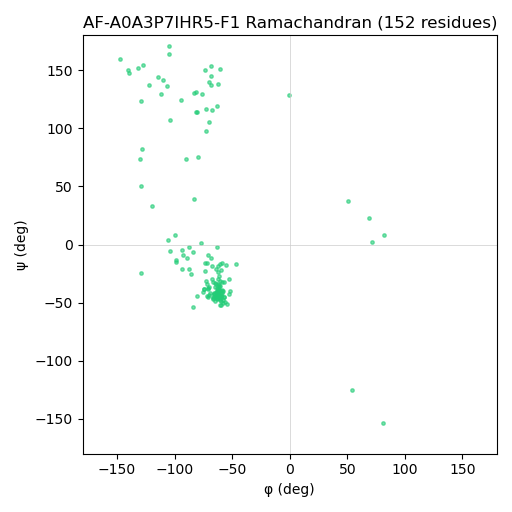 N N . LEU A 1 120 ? -16.157 -9.693 5.091 1.00 93.25 120 LEU A N 1
ATOM 951 C CA . LEU A 1 120 ? -15.668 -8.627 4.211 1.00 93.25 120 LEU A CA 1
ATOM 952 C C . LEU A 1 120 ? -16.769 -7.980 3.365 1.00 93.25 120 LEU A C 1
ATOM 954 O O . LEU A 1 120 ? -16.659 -6.799 3.037 1.00 93.25 120 LEU A O 1
ATOM 958 N N . LYS A 1 121 ? -17.817 -8.741 3.035 1.00 91.44 121 LYS A N 1
ATOM 959 C CA . LYS A 1 121 ? -18.971 -8.276 2.249 1.00 91.44 121 LYS A CA 1
ATOM 960 C C . LYS A 1 121 ? -20.062 -7.658 3.123 1.00 91.44 121 LYS A C 1
ATOM 962 O O . LYS A 1 121 ? -21.093 -7.217 2.623 1.00 91.44 121 LYS A O 1
ATOM 967 N N . GLU A 1 122 ? -19.879 -7.656 4.441 1.00 91.38 122 GLU A N 1
ATOM 968 C CA . GLU A 1 122 ? -20.842 -7.047 5.347 1.00 91.38 122 GLU A CA 1
ATOM 969 C C . GLU A 1 122 ? -20.856 -5.527 5.179 1.00 91.38 122 GLU A C 1
ATOM 971 O O . GLU A 1 122 ? -19.812 -4.874 5.105 1.00 91.38 122 GLU A O 1
ATOM 976 N N . MET A 1 123 ? -22.062 -4.962 5.177 1.00 91.19 123 MET A N 1
ATOM 977 C CA . MET A 1 123 ? -22.269 -3.523 5.082 1.00 91.19 123 MET A CA 1
ATOM 978 C C . MET A 1 123 ? -22.140 -2.866 6.459 1.00 91.19 123 MET A C 1
ATOM 980 O O . MET A 1 123 ? -22.793 -3.267 7.426 1.00 91.19 123 MET A O 1
ATOM 984 N N . TYR A 1 124 ? -21.341 -1.806 6.533 1.00 88.50 124 TYR A N 1
ATOM 985 C CA . TYR A 1 124 ? -21.220 -0.918 7.682 1.00 88.50 124 TYR A CA 1
ATOM 986 C C . TYR A 1 124 ? -21.368 0.530 7.207 1.00 88.50 124 TYR A C 1
ATOM 988 O O . TYR A 1 124 ? -20.647 0.966 6.312 1.00 88.50 124 TYR A O 1
ATOM 996 N N . GLU A 1 125 ? -22.334 1.264 7.772 1.00 89.69 125 GLU A N 1
ATOM 997 C CA . GLU A 1 125 ? -22.623 2.664 7.401 1.00 89.69 125 GLU A CA 1
ATOM 998 C C . GLU A 1 125 ? -22.779 2.882 5.877 1.00 89.69 125 GLU A C 1
ATOM 1000 O O . GLU A 1 125 ? -22.367 3.896 5.321 1.00 89.69 125 GLU A O 1
ATOM 1005 N N . GLY A 1 126 ? -23.386 1.912 5.182 1.00 91.12 126 GLY A N 1
ATOM 1006 C CA . GLY A 1 126 ? -23.664 2.001 3.745 1.00 91.12 126 GLY A CA 1
ATOM 1007 C C . GLY A 1 126 ? -22.492 1.658 2.818 1.00 91.12 126 GLY A C 1
ATOM 1008 O O . GLY A 1 126 ? -22.638 1.828 1.611 1.00 91.12 126 GLY A O 1
ATOM 1009 N N . LYS A 1 127 ? -21.367 1.151 3.342 1.00 92.75 127 LYS A N 1
ATOM 1010 C CA . LYS A 1 127 ? -20.229 0.649 2.548 1.00 92.75 127 LYS A CA 1
ATOM 1011 C C . LYS A 1 127 ? -19.831 -0.762 2.972 1.00 92.75 127 LYS A C 1
ATOM 1013 O O . LYS A 1 127 ? -20.037 -1.133 4.128 1.00 92.75 127 LYS A O 1
ATOM 1018 N N . GLU A 1 128 ? -19.228 -1.522 2.064 1.00 93.31 128 GLU A N 1
ATOM 1019 C CA . GLU A 1 128 ? -18.655 -2.826 2.400 1.00 93.31 128 GLU A CA 1
ATOM 1020 C C . GLU A 1 128 ? -17.429 -2.672 3.308 1.00 93.31 128 GLU A C 1
ATOM 1022 O O . GLU A 1 128 ? -16.713 -1.664 3.284 1.00 93.31 128 GLU A O 1
ATOM 1027 N N . MET A 1 129 ? -17.150 -3.701 4.104 1.00 92.75 129 MET A N 1
ATOM 1028 C CA . MET A 1 129 ? -16.009 -3.699 5.015 1.00 92.75 129 MET A CA 1
ATOM 1029 C C . MET A 1 129 ? -14.671 -3.515 4.288 1.00 92.75 129 MET A C 1
ATOM 1031 O O . MET A 1 129 ? -13.785 -2.807 4.774 1.00 92.75 129 MET A O 1
ATOM 1035 N N . ILE A 1 130 ? -14.520 -4.132 3.113 1.00 93.56 130 ILE A N 1
ATOM 1036 C CA . ILE A 1 130 ? -1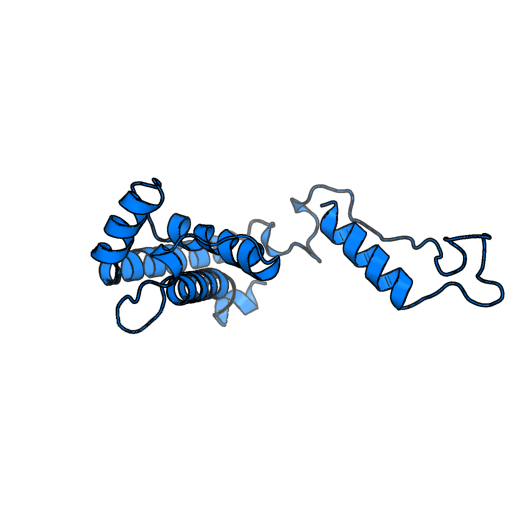3.306 -4.000 2.302 1.00 93.56 130 ILE A CA 1
ATOM 1037 C C . ILE A 1 130 ? -13.058 -2.549 1.869 1.00 93.56 130 ILE A C 1
ATOM 1039 O O . ILE A 1 130 ? -11.910 -2.097 1.856 1.00 93.56 130 ILE A O 1
ATOM 1043 N N . ASP A 1 131 ? -14.112 -1.781 1.598 1.00 94.38 131 ASP A N 1
ATOM 1044 C CA . ASP A 1 131 ? -13.987 -0.379 1.204 1.00 94.38 131 ASP A CA 1
ATOM 1045 C C . ASP A 1 131 ? -13.548 0.495 2.375 1.00 94.38 131 ASP A C 1
ATOM 1047 O O . ASP A 1 131 ? -12.660 1.333 2.216 1.00 94.38 131 ASP A O 1
ATOM 1051 N N . TRP A 1 132 ? -14.045 0.227 3.585 1.00 94.31 132 TRP A N 1
ATOM 1052 C CA . TRP A 1 132 ? -13.527 0.871 4.794 1.00 94.31 132 TRP A CA 1
ATOM 1053 C C . TRP A 1 132 ? -12.035 0.596 5.006 1.00 94.31 132 TRP A C 1
ATOM 1055 O O . TRP A 1 132 ? -11.273 1.509 5.338 1.00 94.31 132 TRP A O 1
ATOM 1065 N N . ILE A 1 133 ? -11.589 -0.643 4.775 1.00 94.00 133 ILE A N 1
ATOM 1066 C CA . ILE A 1 133 ? -10.170 -1.021 4.863 1.00 94.00 133 ILE A CA 1
ATOM 1067 C C . ILE A 1 133 ? -9.337 -0.256 3.818 1.00 94.00 133 ILE A C 1
ATOM 1069 O O . ILE A 1 133 ? -8.275 0.286 4.152 1.00 94.00 133 ILE A O 1
ATOM 1073 N N . ARG A 1 134 ? -9.817 -0.156 2.571 1.00 95.06 134 ARG A N 1
ATOM 1074 C CA . ARG A 1 134 ? -9.180 0.619 1.486 1.00 95.06 134 ARG A CA 1
ATOM 1075 C C . ARG A 1 134 ? -9.103 2.114 1.808 1.00 95.06 134 ARG A C 1
ATOM 1077 O O . ARG A 1 134 ? -8.056 2.739 1.607 1.00 95.06 134 ARG A O 1
ATOM 1084 N N . GLU A 1 135 ? -10.169 2.692 2.351 1.00 94.12 135 GLU A N 1
ATOM 1085 C CA . GLU A 1 135 ? -10.225 4.104 2.740 1.00 94.12 135 GLU A CA 1
ATOM 1086 C C . GLU A 1 135 ? -9.273 4.409 3.896 1.00 94.12 135 GLU A C 1
ATOM 1088 O O . GLU A 1 135 ? -8.476 5.346 3.809 1.00 94.12 135 GLU A O 1
ATOM 1093 N N . ALA A 1 136 ? -9.263 3.581 4.944 1.00 93.69 136 ALA A N 1
ATOM 1094 C CA . ALA A 1 136 ? -8.329 3.746 6.054 1.00 93.69 136 ALA A CA 1
ATOM 1095 C C . ALA A 1 136 ? -6.872 3.617 5.590 1.00 93.69 136 ALA A C 1
ATOM 1097 O O . ALA A 1 136 ? -6.008 4.388 6.023 1.00 93.69 136 ALA A O 1
ATOM 1098 N N . LYS A 1 137 ? -6.582 2.682 4.671 1.00 94.69 137 LYS A N 1
ATOM 1099 C CA . LYS A 1 137 ? -5.256 2.553 4.055 1.00 94.69 137 LYS A CA 1
ATOM 1100 C C . LYS A 1 137 ? -4.860 3.820 3.306 1.00 94.69 137 LYS A C 1
ATOM 1102 O O . LYS A 1 137 ? -3.735 4.298 3.482 1.00 94.69 137 LYS A O 1
ATOM 1107 N N . THR A 1 138 ? -5.775 4.370 2.514 1.00 92.75 138 THR A N 1
ATOM 1108 C CA . THR A 1 138 ? -5.574 5.623 1.780 1.00 92.75 138 THR A CA 1
ATOM 1109 C C . THR A 1 138 ? -5.314 6.778 2.741 1.00 92.75 138 THR A C 1
ATOM 1111 O O . THR A 1 138 ? -4.311 7.475 2.601 1.00 92.75 138 THR A O 1
ATOM 1114 N N . MET A 1 139 ? -6.130 6.926 3.786 1.00 91.88 139 MET A N 1
ATOM 1115 C CA . MET A 1 139 ? -5.970 7.955 4.815 1.00 91.88 139 MET A CA 1
ATOM 1116 C C . MET A 1 139 ? -4.602 7.862 5.504 1.00 91.88 139 MET A C 1
ATOM 1118 O O . MET A 1 139 ? -3.872 8.852 5.607 1.00 91.88 139 MET A O 1
ATOM 1122 N N . ALA A 1 140 ? -4.200 6.655 5.910 1.00 90.75 140 ALA A N 1
ATOM 1123 C CA . ALA A 1 140 ? -2.894 6.423 6.509 1.00 90.75 140 ALA A CA 1
ATOM 1124 C C . ALA A 1 140 ? -1.748 6.748 5.538 1.00 90.75 140 ALA A C 1
ATOM 1126 O O . ALA A 1 140 ? -0.736 7.305 5.962 1.00 90.75 140 ALA A O 1
ATOM 1127 N N . ARG A 1 141 ? -1.891 6.446 4.241 1.00 88.88 141 ARG A N 1
ATOM 1128 C CA . ARG A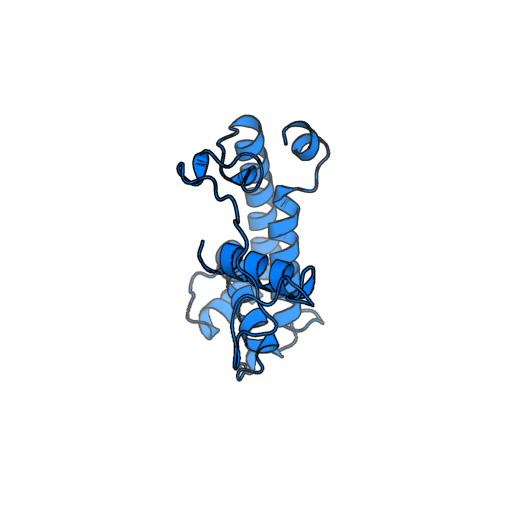 1 141 ? -0.872 6.750 3.225 1.00 88.88 141 ARG A CA 1
ATOM 1129 C C . ARG A 1 141 ? -0.761 8.249 2.960 1.00 88.88 141 ARG A C 1
ATOM 1131 O O . ARG A 1 141 ? 0.351 8.768 2.925 1.00 88.88 141 ARG A O 1
ATOM 1138 N N . MET A 1 142 ? -1.888 8.944 2.841 1.00 87.94 142 MET A N 1
ATOM 1139 C CA . MET A 1 142 ? -1.929 10.387 2.596 1.00 87.94 142 MET A CA 1
ATOM 1140 C C . MET A 1 142 ? -1.298 11.187 3.737 1.00 87.94 142 MET A C 1
ATOM 1142 O O . MET A 1 142 ? -0.648 12.199 3.478 1.00 87.94 142 MET A O 1
ATOM 1146 N N . SER A 1 143 ? -1.358 10.681 4.974 1.00 86.44 143 SER A N 1
ATOM 1147 C CA . SER A 1 143 ? -0.692 11.307 6.127 1.00 86.44 143 SER A CA 1
ATOM 1148 C C . SER A 1 143 ? 0.831 11.452 5.989 1.00 86.44 143 SER A C 1
ATOM 1150 O O . SER A 1 143 ? 1.440 12.235 6.714 1.00 86.44 143 SER A O 1
ATOM 1152 N N . TYR A 1 144 ? 1.469 10.751 5.050 1.00 81.12 144 TYR A N 1
ATOM 1153 C CA . TYR A 1 144 ? 2.903 10.901 4.795 1.00 81.12 144 TYR A CA 1
ATOM 1154 C C . TYR A 1 144 ? 3.237 12.046 3.834 1.00 81.12 144 TYR A C 1
ATOM 1156 O O . TYR A 1 144 ? 4.340 12.580 3.909 1.00 81.12 144 TYR A O 1
ATOM 1164 N N . PHE A 1 145 ? 2.309 12.440 2.957 1.00 80.25 145 PHE A N 1
ATOM 1165 C CA . PHE A 1 145 ? 2.631 13.278 1.792 1.00 80.25 145 PHE A CA 1
ATOM 1166 C C . PHE A 1 145 ? 1.743 14.519 1.638 1.00 80.25 145 PHE A C 1
ATOM 1168 O O . PHE A 1 145 ? 2.164 15.496 1.031 1.00 80.25 145 PHE A O 1
ATOM 1175 N N . ASN A 1 146 ? 0.524 14.519 2.184 1.00 79.25 146 ASN A N 1
ATOM 1176 C CA . ASN A 1 146 ? -0.537 15.438 1.760 1.00 79.25 146 ASN A CA 1
ATOM 1177 C C . ASN A 1 146 ? -0.499 16.843 2.401 1.00 79.25 146 ASN A C 1
ATOM 1179 O O . ASN A 1 146 ? -1.546 17.387 2.745 1.00 79.25 146 ASN A O 1
ATOM 1183 N N . THR A 1 147 ? 0.681 17.444 2.600 1.00 80.19 147 THR A N 1
ATOM 1184 C CA . THR A 1 147 ? 0.766 18.863 3.000 1.00 80.19 147 THR A CA 1
ATOM 1185 C C . THR A 1 147 ? 1.907 19.597 2.301 1.00 80.19 147 THR A C 1
ATOM 1187 O O . THR A 1 147 ? 2.952 19.020 1.990 1.00 80.19 147 THR A O 1
ATOM 1190 N N . LYS A 1 148 ? 1.720 20.908 2.089 1.00 79.75 148 LYS A N 1
ATOM 1191 C CA . LYS A 1 148 ? 2.746 21.784 1.501 1.00 79.75 148 LYS A CA 1
ATOM 1192 C C . LYS A 1 148 ? 4.010 21.826 2.350 1.00 79.75 148 LYS A C 1
ATOM 1194 O O . LYS A 1 148 ? 5.096 21.922 1.792 1.00 79.75 148 LYS A O 1
ATOM 1199 N N . GLU A 1 149 ? 3.896 21.770 3.680 1.00 76.31 149 GLU A N 1
ATOM 1200 C CA . GLU A 1 149 ? 5.089 21.722 4.522 1.00 76.31 149 GLU A CA 1
ATOM 1201 C C . GLU A 1 149 ? 5.864 20.428 4.304 1.00 76.31 149 GLU A C 1
ATOM 1203 O O . GLU A 1 149 ? 7.078 20.496 4.188 1.00 76.31 149 GLU A O 1
ATOM 1208 N N . LYS A 1 150 ? 5.201 19.268 4.212 1.00 78.56 150 LYS A N 1
ATOM 1209 C CA . LYS A 1 150 ? 5.889 17.980 4.019 1.00 78.56 150 LYS A CA 1
ATOM 1210 C C . LYS A 1 150 ? 6.637 17.927 2.688 1.00 78.56 150 LYS A C 1
ATOM 1212 O O . LYS A 1 150 ? 7.779 17.489 2.674 1.00 78.56 150 LYS A O 1
ATOM 1217 N N . ALA A 1 151 ? 6.037 18.470 1.628 1.00 76.25 151 ALA A N 1
ATOM 1218 C CA . ALA A 1 151 ? 6.641 18.575 0.297 1.00 76.25 151 ALA A CA 1
ATOM 1219 C C . ALA A 1 151 ? 7.794 19.596 0.190 1.00 76.25 151 ALA A C 1
ATOM 1221 O O . ALA A 1 151 ? 8.427 19.706 -0.850 1.00 76.25 151 ALA A O 1
ATOM 1222 N N . ARG A 1 152 ? 8.031 20.420 1.221 1.00 73.19 152 ARG A N 1
ATOM 1223 C CA . ARG A 1 152 ? 9.172 21.355 1.260 1.00 73.19 152 ARG A CA 1
ATOM 1224 C C . ARG A 1 152 ? 10.396 20.770 1.954 1.00 73.19 152 ARG A C 1
ATOM 1226 O O . ARG A 1 152 ? 11.486 21.302 1.783 1.00 73.19 152 ARG A O 1
ATOM 1233 N N . VAL A 1 153 ? 10.204 19.751 2.790 1.00 68.31 153 VAL A N 1
ATOM 1234 C CA . VAL A 1 153 ? 11.282 19.118 3.570 1.00 68.31 153 VAL A CA 1
ATOM 1235 C C . VAL A 1 153 ? 11.770 17.824 2.901 1.00 68.31 153 VAL A C 1
ATOM 1237 O O . VAL A 1 153 ? 12.827 17.319 3.264 1.00 68.31 153 VAL A O 1
ATOM 1240 N N . ARG A 1 154 ? 11.019 17.302 1.924 1.00 60.22 154 ARG A N 1
ATOM 1241 C CA . ARG A 1 154 ? 11.366 16.164 1.067 1.00 60.22 154 ARG A CA 1
ATOM 1242 C C . ARG A 1 154 ? 10.929 16.421 -0.363 1.00 60.22 154 ARG A C 1
ATOM 1244 O O . ARG A 1 154 ? 9.826 16.991 -0.517 1.00 60.22 154 ARG A O 1
#

Sequence (154 aa):
MPYTVESAQAVAAGLYPAEGERVWTTGGLSAWQPFYISITNVDAYQDIIFRPAVYDCPPLDSKIANERKIIKKNFEEAHRSLLTRLGSLTGLSPLNFFMFVRLYGIQTEIDNGLPQPEWLKEMYEGKEMIDWIREAKTMARMSYFNTKEKARVR

Secondary structure (DSSP, 8-state):
-HHHHHHHHHHHHHHS---GGG----STTTT----------S-TTS-TTT-TTTS--HHHHHHHHHHHHHHHHHHHHHTHHHHHHHHHHHS--S--HHHHHHTTHHHHHHHTT----GGGG-EETTEEHHHHHHHHHHHHHHTTT-STTHHHH-

InterPro domains:
  IPR029033 Histidine phosphatase superfamily [G3DSA:3.40.50.1240] (1-154)
  IPR029033 Histidine phosphatase superfamily [SSF53254] (2-145)

Radius of gyration: 21.85 Å; Cα contacts (8 Å, |Δi|>4): 108; chains: 1; bounding box: 49×44×55 Å

Organism: Strongylus vulgaris (NCBI:txid40348)

Foldseek 3Di:
DVVVVVVVQVVCLVVDFQDDPSQPDDDPCSRGHDDDDDDPPPPPQPCCPPCVVSDDDPVLVVQLVVVVVVVQVVCCVVCVVVQVVVCVVVVVPNRGLVNLLVCLVVVVCVVVVHDDDPQQQDDDPRDGNNVVSVVSVVVNVCSQPVDPVNVVSD

pLDDT: mean 86.64, std 8.95, range [54.78, 96.31]

Mean predicted aligned error: 7.34 Å